Protein AF-A0A842LVP6-F1 (afdb_monomer_lite)

Structure (mmCIF, N/CA/C/O backbone):
data_AF-A0A842LVP6-F1
#
_entry.id   AF-A0A842LVP6-F1
#
loop_
_atom_site.group_PDB
_atom_site.id
_atom_site.type_symbol
_atom_site.label_atom_id
_atom_site.label_alt_id
_atom_site.label_comp_id
_atom_site.label_asym_id
_atom_site.label_entity_id
_atom_site.label_seq_id
_atom_site.pdbx_PDB_ins_code
_atom_site.Cartn_x
_atom_site.Cartn_y
_atom_site.Cartn_z
_atom_site.occupancy
_atom_site.B_iso_or_equiv
_atom_site.auth_seq_id
_atom_site.auth_comp_id
_atom_site.auth_asym_id
_atom_site.auth_atom_id
_atom_site.pdbx_PDB_model_num
ATOM 1 N N . MET A 1 1 ? 17.606 3.770 -37.391 1.00 62.88 1 MET A N 1
ATOM 2 C CA . MET A 1 1 ? 16.343 4.110 -36.690 1.00 62.88 1 MET A CA 1
ATOM 3 C C . MET A 1 1 ? 15.825 3.014 -35.750 1.00 62.88 1 MET A C 1
ATOM 5 O O . MET A 1 1 ? 15.022 3.327 -34.890 1.00 62.88 1 MET A O 1
ATOM 9 N N . ILE A 1 2 ? 16.295 1.763 -35.848 1.00 77.00 2 ILE A N 1
ATOM 10 C CA . ILE A 1 2 ? 15.832 0.644 -35.000 1.00 77.00 2 ILE A CA 1
ATOM 11 C C . ILE A 1 2 ? 16.300 0.750 -33.535 1.00 77.00 2 ILE A C 1
ATOM 13 O O . ILE A 1 2 ? 15.530 0.491 -32.620 1.00 77.00 2 ILE A O 1
ATOM 17 N N . VAL A 1 3 ? 17.539 1.193 -33.303 1.00 78.69 3 VAL A N 1
ATOM 18 C CA . VAL A 1 3 ? 18.128 1.324 -31.956 1.00 78.69 3 VAL A CA 1
ATOM 19 C C . VAL A 1 3 ? 17.374 2.307 -31.040 1.00 78.69 3 VAL A C 1
ATOM 21 O O . VAL A 1 3 ? 17.030 1.908 -29.930 1.00 78.69 3 VAL A O 1
ATOM 24 N N . PRO A 1 4 ? 17.045 3.550 -31.458 1.00 84.44 4 PRO A N 1
ATOM 25 C CA . PRO A 1 4 ? 16.273 4.459 -30.604 1.00 84.44 4 PRO A CA 1
ATOM 26 C C . PRO A 1 4 ? 14.842 3.965 -30.348 1.00 84.44 4 PRO A C 1
ATOM 28 O O . PRO A 1 4 ? 14.287 4.229 -29.286 1.00 84.44 4 PRO A O 1
ATOM 31 N N . LEU A 1 5 ? 14.261 3.205 -31.282 1.00 86.94 5 LEU A N 1
ATOM 32 C CA . LEU A 1 5 ? 12.935 2.615 -31.109 1.00 86.94 5 LEU A CA 1
ATOM 33 C C . LEU A 1 5 ? 12.950 1.508 -30.042 1.00 86.94 5 LEU A C 1
ATOM 35 O O . LEU A 1 5 ? 12.107 1.501 -29.152 1.00 86.94 5 LEU A O 1
ATOM 39 N N . LEU A 1 6 ? 13.946 0.617 -30.090 1.00 88.62 6 LEU A N 1
ATOM 40 C CA . LEU A 1 6 ? 14.146 -0.434 -29.086 1.00 88.62 6 LEU A CA 1
ATOM 41 C C . LEU A 1 6 ? 14.386 0.143 -27.688 1.00 88.62 6 LEU A C 1
ATOM 43 O O . LEU A 1 6 ? 13.804 -0.343 -26.721 1.00 88.62 6 LEU A O 1
ATOM 47 N N . LEU A 1 7 ? 15.193 1.203 -27.587 1.00 89.25 7 LEU A N 1
ATOM 48 C CA . LEU A 1 7 ? 15.431 1.894 -26.320 1.00 89.25 7 LEU A CA 1
ATOM 49 C C . LEU A 1 7 ? 14.138 2.499 -25.754 1.00 89.25 7 LEU A C 1
ATOM 51 O O . LEU A 1 7 ? 13.868 2.374 -24.563 1.00 89.25 7 LEU A O 1
ATOM 55 N N . CYS A 1 8 ? 13.315 3.110 -26.609 1.00 90.25 8 CYS A N 1
ATOM 56 C CA . CYS A 1 8 ? 12.034 3.683 -26.204 1.00 90.25 8 CYS A CA 1
ATOM 57 C C . CYS A 1 8 ? 11.061 2.604 -25.698 1.00 90.25 8 CYS A C 1
ATOM 59 O O . CYS A 1 8 ? 10.445 2.773 -24.649 1.00 90.25 8 CYS A O 1
ATOM 61 N N . VAL A 1 9 ? 10.986 1.458 -26.382 1.00 91.00 9 VAL A N 1
ATOM 62 C CA . VAL A 1 9 ? 10.162 0.319 -25.946 1.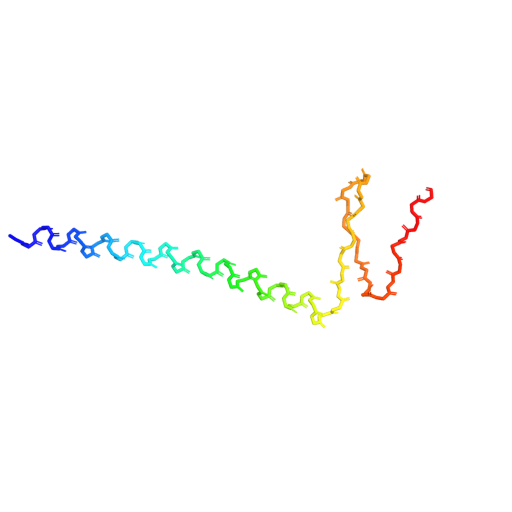00 91.00 9 VAL A CA 1
ATOM 63 C C . VAL A 1 9 ? 10.642 -0.238 -24.602 1.00 91.00 9 VAL A C 1
ATOM 65 O O . VAL A 1 9 ? 9.816 -0.516 -23.737 1.00 91.00 9 VAL A O 1
ATOM 68 N N . LEU A 1 10 ? 11.953 -0.374 -24.392 1.00 92.12 10 LEU A N 1
ATOM 69 C CA . LEU A 1 10 ? 12.515 -0.830 -23.114 1.00 92.12 10 LEU A CA 1
ATOM 70 C C . LEU A 1 10 ? 12.168 0.115 -21.958 1.00 92.12 10 LEU A C 1
ATOM 72 O O . LEU A 1 10 ? 11.736 -0.352 -20.906 1.00 92.12 10 LEU A O 1
ATOM 76 N N . LEU A 1 11 ? 12.294 1.428 -22.168 1.00 92.12 11 LEU A N 1
ATOM 77 C CA . LEU A 1 11 ? 11.943 2.435 -21.163 1.00 92.12 11 LEU A CA 1
ATOM 78 C C . LEU A 1 11 ? 10.454 2.395 -20.810 1.00 92.12 11 LEU A C 1
ATOM 80 O O . LEU A 1 11 ? 10.106 2.405 -19.634 1.00 92.12 11 LEU A O 1
ATOM 84 N N . LEU A 1 12 ? 9.572 2.289 -21.807 1.00 91.94 12 LEU A N 1
ATOM 85 C CA . LEU A 1 12 ? 8.132 2.183 -21.561 1.00 91.94 12 LEU A CA 1
ATOM 86 C C . LEU A 1 12 ? 7.778 0.908 -20.788 1.00 91.94 12 LEU A C 1
ATOM 88 O O . LEU A 1 12 ? 6.968 0.964 -19.871 1.00 91.94 12 LEU A O 1
ATOM 92 N N . ASN A 1 13 ? 8.406 -0.226 -21.110 1.00 90.00 13 ASN A N 1
ATOM 93 C CA . ASN A 1 13 ? 8.185 -1.464 -20.361 1.00 90.00 13 ASN A CA 1
ATOM 94 C C . ASN A 1 13 ? 8.667 -1.351 -18.910 1.00 90.00 13 ASN A C 1
ATOM 96 O O . ASN A 1 13 ? 7.968 -1.805 -18.011 1.00 90.00 13 ASN A O 1
ATOM 100 N N . TYR A 1 14 ? 9.819 -0.719 -18.675 1.00 92.62 14 TYR A N 1
ATOM 101 C CA . TYR A 1 14 ? 10.332 -0.486 -17.325 1.00 92.62 14 TYR A CA 1
ATOM 102 C C . TYR A 1 14 ? 9.372 0.375 -16.491 1.00 92.62 14 TYR A C 1
ATOM 104 O O . TYR A 1 14 ? 8.941 -0.057 -15.424 1.00 92.62 14 TYR A O 1
ATOM 112 N N . MET A 1 15 ? 8.948 1.524 -17.028 1.00 91.06 15 MET A N 1
ATOM 113 C CA . MET A 1 15 ? 8.003 2.428 -16.358 1.00 91.06 15 MET A CA 1
ATOM 114 C C . MET A 1 15 ? 6.662 1.743 -16.055 1.00 91.06 15 MET A C 1
ATOM 116 O O . MET A 1 15 ? 6.071 1.960 -15.002 1.00 91.06 15 MET A O 1
ATOM 120 N N . MET A 1 16 ? 6.173 0.898 -16.970 1.00 90.19 16 MET A N 1
ATOM 121 C CA . MET A 1 16 ? 4.928 0.153 -16.766 1.00 90.19 16 MET A CA 1
ATOM 122 C C . MET A 1 16 ? 5.051 -0.899 -15.662 1.00 90.19 16 MET A C 1
ATOM 124 O O . MET A 1 16 ? 4.093 -1.089 -14.919 1.00 90.19 16 MET A O 1
ATOM 128 N N . ILE A 1 17 ? 6.196 -1.580 -15.548 1.00 91.56 17 ILE A N 1
ATOM 129 C CA . ILE A 1 17 ? 6.443 -2.560 -14.479 1.00 91.56 17 ILE A CA 1
ATOM 130 C C . ILE A 1 17 ? 6.496 -1.859 -13.120 1.00 91.56 17 ILE A C 1
ATOM 132 O O . ILE A 1 17 ? 5.828 -2.308 -12.193 1.00 91.56 17 ILE A O 1
ATOM 136 N N . GLU A 1 18 ? 7.226 -0.748 -13.026 1.00 89.38 18 GLU A N 1
ATOM 137 C CA . GLU A 1 18 ? 7.341 0.049 -11.799 1.00 89.38 18 GLU A CA 1
ATOM 138 C C . GLU A 1 18 ? 5.967 0.563 -11.339 1.00 89.38 18 GLU A C 1
ATOM 140 O O . GLU A 1 18 ? 5.572 0.359 -10.191 1.00 89.38 18 GLU A O 1
ATOM 145 N N . PHE A 1 19 ? 5.169 1.101 -12.268 1.00 89.44 19 PHE A N 1
ATOM 146 C CA . PHE A 1 19 ? 3.793 1.518 -11.990 1.00 89.44 19 PHE A CA 1
ATOM 147 C C . PHE A 1 19 ? 2.895 0.357 -11.528 1.00 89.44 19 PHE A C 1
ATOM 149 O O . PHE A 1 19 ? 2.051 0.523 -10.641 1.00 89.44 19 PHE A O 1
ATOM 156 N N . LEU A 1 20 ? 3.050 -0.830 -12.125 1.00 88.56 20 LEU A N 1
ATOM 157 C CA . LEU A 1 20 ? 2.277 -2.015 -11.749 1.00 88.56 20 LEU A CA 1
ATOM 158 C C . LEU A 1 20 ? 2.637 -2.494 -10.335 1.00 88.56 20 LEU A C 1
ATOM 160 O O . LEU A 1 20 ? 1.761 -2.940 -9.590 1.00 88.56 20 LEU A O 1
ATOM 164 N N . GLU A 1 21 ? 3.915 -2.410 -9.972 1.00 88.38 21 GLU A N 1
ATOM 165 C CA . GLU A 1 21 ? 4.422 -2.777 -8.652 1.00 88.38 21 GLU A CA 1
ATOM 166 C C . GLU A 1 21 ? 3.925 -1.808 -7.574 1.00 88.38 21 GLU A C 1
ATOM 168 O O . GLU A 1 21 ? 3.376 -2.255 -6.563 1.00 88.38 21 GLU A O 1
ATOM 173 N N . GLU A 1 22 ? 3.989 -0.501 -7.830 1.00 84.25 22 GLU A N 1
ATOM 174 C CA . GLU A 1 22 ? 3.441 0.522 -6.934 1.00 84.25 22 GLU A CA 1
ATOM 175 C C . GLU A 1 22 ? 1.925 0.345 -6.743 1.00 84.25 22 GLU A C 1
ATOM 177 O O . GLU A 1 22 ? 1.432 0.266 -5.615 1.00 84.25 22 GLU A O 1
ATOM 182 N N . SER A 1 23 ? 1.190 0.138 -7.840 1.00 83.31 23 SER A N 1
ATOM 183 C CA . SER A 1 23 ? -0.257 -0.118 -7.804 1.00 83.31 23 SER A CA 1
ATOM 184 C C . SER A 1 23 ? -0.612 -1.372 -7.001 1.00 83.31 23 SER A C 1
ATOM 186 O O . SER A 1 23 ? -1.637 -1.406 -6.314 1.00 83.31 23 SER A O 1
ATOM 188 N N . ARG A 1 24 ? 0.221 -2.419 -7.063 1.00 86.31 24 ARG A N 1
ATOM 189 C CA . ARG A 1 24 ? 0.023 -3.649 -6.285 1.00 86.31 24 ARG A CA 1
ATOM 190 C C . ARG A 1 24 ? 0.154 -3.386 -4.788 1.00 86.31 24 ARG A C 1
ATOM 192 O O . ARG A 1 24 ? -0.656 -3.920 -4.030 1.00 86.31 24 ARG A O 1
ATOM 199 N N . ILE A 1 25 ? 1.142 -2.594 -4.374 1.00 80.62 25 ILE A N 1
ATOM 200 C CA . ILE A 1 25 ? 1.338 -2.214 -2.968 1.00 80.62 25 ILE A CA 1
ATOM 201 C C . ILE A 1 25 ? 0.118 -1.430 -2.477 1.00 80.62 25 ILE A C 1
ATOM 203 O O . ILE A 1 25 ? -0.492 -1.809 -1.478 1.00 80.62 25 ILE A O 1
ATOM 207 N N . THR A 1 26 ? -0.322 -0.420 -3.235 1.00 83.00 26 THR A N 1
ATOM 208 C CA . THR A 1 26 ? -1.519 0.366 -2.893 1.00 83.00 26 THR A CA 1
ATOM 209 C C . THR A 1 26 ? -2.773 -0.506 -2.790 1.00 83.00 26 THR A C 1
ATOM 211 O O . THR A 1 26 ? -3.581 -0.335 -1.877 1.00 83.00 26 THR A O 1
ATOM 214 N N . LEU A 1 27 ? -2.943 -1.474 -3.696 1.00 83.56 27 LEU A N 1
ATOM 215 C CA . LEU A 1 27 ? -4.083 -2.389 -3.667 1.00 83.56 27 LEU A CA 1
ATOM 216 C C . LEU A 1 27 ? -4.048 -3.320 -2.444 1.00 83.56 27 LEU A C 1
ATOM 218 O O . LEU A 1 27 ? -5.099 -3.622 -1.877 1.00 83.56 27 LEU A O 1
ATOM 222 N N . GLN A 1 28 ? -2.863 -3.776 -2.030 1.00 84.44 28 GLN A N 1
ATOM 223 C CA . GLN A 1 28 ? -2.701 -4.593 -0.825 1.00 84.44 28 GLN A CA 1
ATOM 224 C C . GLN A 1 28 ? -3.021 -3.804 0.448 1.00 84.44 28 GLN A C 1
ATOM 226 O O . GLN A 1 28 ? -3.747 -4.321 1.299 1.00 84.44 28 GLN A O 1
ATOM 231 N N . ASP A 1 29 ? -2.568 -2.555 0.547 1.00 81.25 29 ASP A N 1
ATOM 232 C CA . ASP A 1 29 ? -2.889 -1.673 1.676 1.00 81.25 29 ASP A CA 1
ATOM 233 C C . ASP A 1 29 ? -4.383 -1.346 1.742 1.00 81.25 29 ASP A C 1
ATOM 235 O O . ASP A 1 29 ? -4.991 -1.389 2.817 1.00 81.25 29 ASP A O 1
ATOM 239 N N . LEU A 1 30 ? -5.013 -1.093 0.592 1.00 81.00 30 LEU A N 1
ATOM 240 C CA . LEU A 1 30 ? -6.455 -0.867 0.526 1.00 81.00 30 LEU A CA 1
ATOM 241 C C . LEU A 1 30 ? -7.233 -2.120 0.944 1.00 81.00 30 LEU A C 1
ATOM 243 O O . LEU A 1 30 ? -8.189 -2.026 1.714 1.00 81.00 30 LEU A O 1
ATOM 247 N N . LYS A 1 31 ? -6.809 -3.297 0.469 1.00 81.88 31 LYS A N 1
ATOM 248 C CA . LYS A 1 31 ? -7.407 -4.577 0.857 1.00 81.88 31 LYS A CA 1
ATOM 249 C C . LYS A 1 31 ? -7.300 -4.793 2.366 1.00 81.88 31 LYS A C 1
ATOM 251 O O . LYS A 1 31 ? -8.300 -5.139 2.984 1.00 81.88 31 LYS A O 1
ATOM 256 N N . LYS A 1 32 ? -6.123 -4.563 2.950 1.00 78.50 32 LYS A N 1
ATOM 257 C CA . LYS A 1 32 ? -5.909 -4.684 4.395 1.00 78.50 32 LYS A CA 1
ATOM 258 C C . LYS A 1 32 ? -6.806 -3.724 5.173 1.00 78.50 32 LYS A C 1
ATOM 260 O O . LYS A 1 32 ? -7.503 -4.149 6.082 1.00 78.50 32 LYS A O 1
ATOM 265 N N . THR A 1 33 ? -6.866 -2.464 4.747 1.00 77.00 33 THR A N 1
ATOM 266 C CA . THR A 1 33 ? -7.750 -1.454 5.348 1.00 77.00 33 THR A CA 1
ATOM 267 C C . THR A 1 33 ? -9.216 -1.896 5.313 1.00 77.0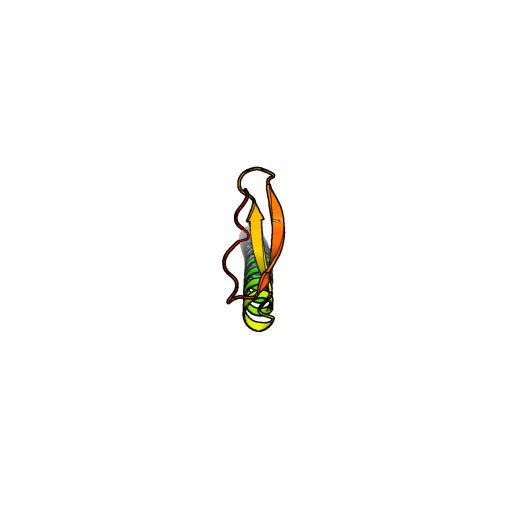0 33 THR A C 1
ATOM 269 O O . THR A 1 33 ? -9.953 -1.708 6.279 1.00 77.00 33 THR A O 1
ATOM 272 N N . PHE A 1 34 ? -9.649 -2.511 4.210 1.00 79.81 34 PHE A N 1
ATOM 273 C CA . PHE A 1 34 ? -11.004 -3.038 4.081 1.00 79.81 34 PHE A CA 1
ATOM 274 C C . PHE A 1 34 ? -11.245 -4.273 4.962 1.00 79.81 34 PHE A C 1
ATOM 276 O O . PHE A 1 34 ? -12.301 -4.379 5.578 1.00 79.81 34 PHE A O 1
ATOM 283 N N . GLU A 1 35 ? -10.280 -5.191 5.056 1.00 79.44 35 GLU A N 1
ATOM 284 C CA . GLU A 1 35 ? -10.347 -6.348 5.961 1.00 79.44 35 GLU A CA 1
ATOM 285 C C . GLU A 1 35 ? -10.409 -5.910 7.433 1.00 79.44 35 GLU A C 1
ATOM 287 O O . GLU A 1 35 ? -11.241 -6.424 8.181 1.00 79.44 35 GLU A O 1
ATOM 292 N N . ASP A 1 36 ? -9.621 -4.914 7.838 1.00 68.19 36 ASP A N 1
ATOM 293 C CA . ASP A 1 36 ? -9.660 -4.330 9.185 1.00 68.19 36 ASP A CA 1
ATOM 294 C C . ASP A 1 36 ? -11.027 -3.669 9.458 1.00 68.19 36 ASP A C 1
ATOM 296 O O . ASP A 1 36 ? -11.639 -3.891 10.505 1.00 68.19 36 ASP A O 1
ATOM 300 N N . PHE A 1 37 ? -11.575 -2.943 8.476 1.00 71.00 37 PHE A N 1
ATOM 301 C CA . PHE A 1 37 ? -12.899 -2.322 8.578 1.00 71.00 37 PHE A CA 1
ATOM 302 C C . PHE A 1 37 ? -14.035 -3.350 8.708 1.00 71.00 37 PHE A C 1
ATOM 304 O O . PHE A 1 37 ? -14.915 -3.201 9.555 1.00 71.00 37 PHE A O 1
ATOM 311 N N . VAL A 1 38 ? -14.027 -4.403 7.884 1.00 73.56 38 VAL A N 1
ATOM 312 C CA . VAL A 1 38 ? -15.068 -5.447 7.893 1.00 73.56 38 VAL A CA 1
ATOM 313 C C . VAL A 1 38 ? -14.947 -6.356 9.115 1.00 73.56 38 VAL A C 1
ATOM 315 O O . VAL A 1 38 ? -15.963 -6.784 9.661 1.00 73.56 38 VAL A O 1
ATOM 318 N N . SER A 1 39 ? -13.724 -6.65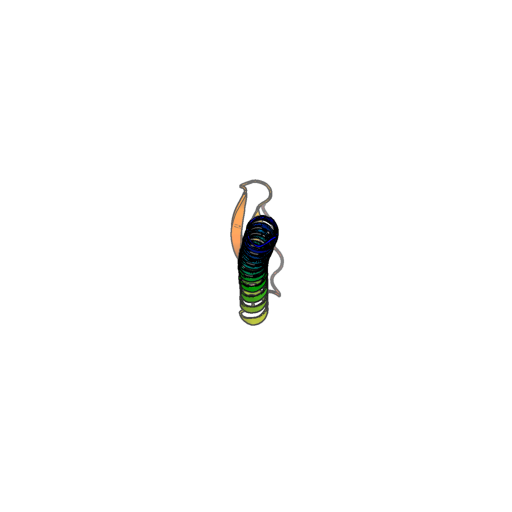8 9.554 1.00 68.00 39 SER A N 1
ATOM 319 C CA . SER A 1 39 ? -13.484 -7.537 10.702 1.00 68.00 39 SER A CA 1
ATOM 320 C C . SER A 1 39 ? -13.818 -6.875 12.044 1.00 68.00 39 SER A C 1
ATOM 322 O O . SER A 1 39 ? -14.008 -7.576 13.037 1.00 68.00 39 SER A O 1
ATOM 324 N N . GLY A 1 40 ? -13.937 -5.541 12.079 1.00 63.59 40 GLY A N 1
ATOM 325 C CA . GLY A 1 40 ? -14.289 -4.786 13.283 1.00 63.59 40 GLY A CA 1
ATOM 326 C C . GLY A 1 40 ? -13.181 -4.756 14.341 1.00 63.59 40 GLY A C 1
ATOM 327 O O . GLY A 1 40 ? -13.437 -4.327 15.472 1.00 63.59 40 GLY A O 1
ATOM 328 N N . TYR A 1 41 ? -11.970 -5.200 13.984 1.00 65.06 41 TYR A N 1
ATOM 329 C CA . TYR A 1 41 ? -10.774 -5.102 14.813 1.00 65.06 41 TYR A CA 1
ATOM 330 C C . TYR A 1 41 ? -10.104 -3.754 14.569 1.00 65.06 41 TYR A C 1
ATOM 332 O O . TYR A 1 41 ? -9.417 -3.537 13.576 1.00 65.06 41 TYR A O 1
ATOM 340 N N . TYR A 1 42 ? -10.297 -2.842 15.511 1.00 68.75 42 TYR A N 1
ATOM 341 C CA . TYR A 1 42 ? -9.554 -1.595 15.576 1.00 68.75 42 TYR A CA 1
ATOM 342 C C . TYR A 1 42 ? -8.337 -1.816 16.468 1.00 68.75 42 TYR A C 1
ATOM 344 O O . TYR A 1 42 ? -8.427 -2.500 17.479 1.00 68.75 42 TYR A O 1
ATOM 352 N N . TYR A 1 43 ? -7.186 -1.251 16.125 1.00 71.81 43 TYR A N 1
ATOM 353 C CA . TYR A 1 43 ? -6.026 -1.277 17.012 1.00 71.81 43 TYR A CA 1
ATOM 354 C C . TYR A 1 43 ? -5.860 0.103 17.633 1.00 71.81 43 TYR A C 1
ATOM 356 O O . TYR A 1 43 ? -5.727 1.099 16.924 1.00 71.81 43 TYR A O 1
ATOM 364 N N . TYR A 1 44 ? -5.894 0.166 18.961 1.00 73.00 44 TYR A N 1
ATOM 365 C CA . TYR A 1 44 ? -5.514 1.364 19.693 1.00 73.00 44 TYR A CA 1
ATOM 366 C C . TYR A 1 44 ? -4.003 1.346 19.905 1.00 73.00 44 TYR A C 1
ATOM 368 O O . TYR A 1 44 ? -3.463 0.381 20.451 1.00 73.00 44 TYR A O 1
ATOM 376 N N . THR A 1 45 ? -3.328 2.413 19.487 1.00 76.12 45 THR A N 1
ATOM 377 C CA . THR A 1 45 ? -1.916 2.625 19.801 1.00 76.12 45 THR A CA 1
ATOM 378 C C . THR A 1 45 ? -1.819 3.454 21.069 1.00 76.12 45 THR A C 1
ATOM 380 O O . THR A 1 45 ? -2.292 4.590 21.103 1.00 76.12 45 THR A O 1
ATOM 383 N N . ASP A 1 46 ? -1.192 2.902 22.103 1.00 78.00 46 ASP A N 1
ATOM 384 C CA . ASP A 1 46 ? -0.886 3.652 23.315 1.00 78.00 46 ASP A CA 1
ATOM 385 C C . ASP A 1 46 ? 0.173 4.730 23.003 1.00 78.00 46 ASP A C 1
ATOM 387 O O . ASP A 1 46 ? 1.297 4.381 22.631 1.00 78.00 46 ASP A O 1
ATOM 391 N N . PRO A 1 47 ? -0.143 6.030 23.153 1.00 72.75 47 PRO A N 1
ATOM 392 C CA . PRO A 1 47 ? 0.790 7.111 22.846 1.00 72.75 47 PRO A CA 1
ATOM 393 C C . PRO A 1 47 ? 1.993 7.171 23.798 1.00 72.75 47 PRO A C 1
ATOM 395 O O . PRO A 1 47 ? 2.987 7.814 23.465 1.00 72.75 47 PRO A O 1
ATOM 398 N N . VAL A 1 48 ? 1.926 6.528 24.969 1.00 79.88 48 VAL A N 1
ATOM 399 C CA . VAL A 1 48 ? 3.013 6.517 25.957 1.00 79.88 48 VAL A CA 1
ATOM 400 C C . VAL A 1 48 ? 3.993 5.382 25.674 1.00 79.88 48 VAL A C 1
ATOM 402 O O . VAL A 1 48 ? 5.204 5.600 25.669 1.00 79.88 48 VAL A O 1
ATOM 405 N N . SER A 1 49 ? 3.485 4.170 25.435 1.00 80.75 49 SER A N 1
ATOM 406 C CA . SER A 1 49 ? 4.327 2.980 25.245 1.00 80.75 49 SER A CA 1
ATOM 407 C C . SER A 1 49 ? 4.578 2.599 23.783 1.00 80.75 49 SER A C 1
ATOM 409 O O . SER A 1 49 ? 5.469 1.796 23.513 1.00 80.75 49 SER A O 1
ATOM 411 N N . GLY A 1 50 ? 3.811 3.149 22.836 1.00 79.88 50 GLY A N 1
ATOM 412 C CA . GLY A 1 50 ? 3.870 2.803 21.412 1.00 79.88 50 GLY A CA 1
ATOM 413 C C . GLY A 1 50 ? 3.314 1.413 21.077 1.00 79.88 50 GLY A C 1
ATOM 414 O O . GLY A 1 50 ? 3.443 0.960 19.940 1.00 79.88 50 GLY A O 1
ATOM 415 N N . ASN A 1 51 ? 2.714 0.722 22.050 1.00 81.19 51 ASN A N 1
ATOM 416 C CA . ASN A 1 51 ? 2.173 -0.622 21.871 1.00 81.19 51 ASN A CA 1
ATOM 417 C C . ASN A 1 51 ? 0.775 -0.593 21.244 1.00 81.19 51 ASN A C 1
ATOM 419 O O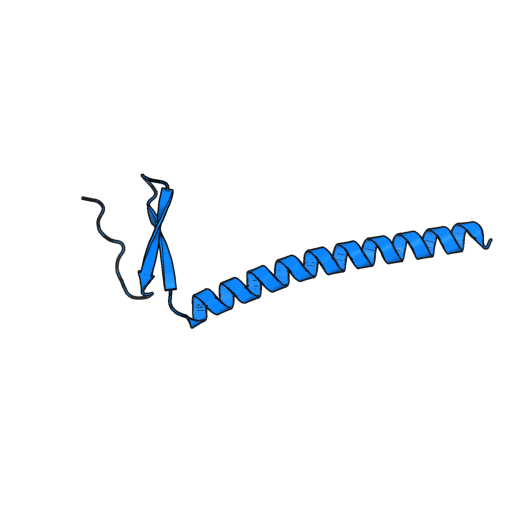 . ASN A 1 51 ? -0.026 0.301 21.517 1.00 81.19 51 ASN A O 1
ATOM 423 N N . TYR A 1 52 ? 0.476 -1.615 20.441 1.00 78.06 52 TYR A N 1
ATOM 424 C CA . TYR A 1 52 ? -0.810 -1.786 19.768 1.00 78.06 52 TYR A CA 1
ATOM 425 C C . TYR A 1 52 ? -1.677 -2.790 20.524 1.00 78.06 52 TYR A C 1
ATOM 427 O O . TYR A 1 52 ? -1.251 -3.920 20.770 1.00 78.06 52 TYR A O 1
ATOM 435 N N . TYR A 1 53 ? -2.909 -2.400 20.839 1.00 78.69 53 TYR A N 1
ATOM 436 C CA . TYR A 1 53 ? -3.882 -3.245 21.525 1.00 78.69 53 TYR A CA 1
ATOM 437 C C . 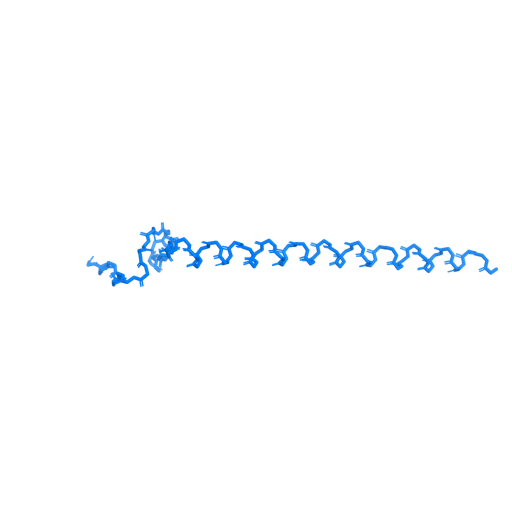TYR A 1 53 ? -5.127 -3.442 20.654 1.00 78.69 53 TYR A C 1
ATOM 439 O O . TYR A 1 53 ? -5.665 -2.455 20.144 1.00 78.69 53 TYR A O 1
ATOM 447 N N . PRO A 1 54 ? -5.604 -4.686 20.468 1.00 73.56 54 PRO A N 1
ATOM 448 C CA . PRO A 1 54 ? -6.841 -4.941 19.742 1.00 73.56 54 PRO A CA 1
ATOM 449 C C . PRO A 1 54 ? -8.038 -4.390 20.527 1.00 73.56 54 PRO A C 1
ATOM 451 O O . PRO A 1 54 ? -8.163 -4.592 21.734 1.00 73.56 54 PRO A O 1
ATOM 454 N N . MET A 1 55 ? -8.926 -3.705 19.822 1.00 70.25 55 MET A N 1
ATOM 455 C CA . MET A 1 55 ? -10.043 -2.936 20.346 1.00 70.25 55 MET A CA 1
ATOM 456 C C . MET A 1 55 ? -11.259 -3.132 19.437 1.00 70.25 55 MET A C 1
ATOM 458 O O . MET A 1 55 ? -11.153 -3.129 18.213 1.00 70.25 55 MET A O 1
ATOM 462 N N . THR A 1 56 ? -12.444 -3.297 20.016 1.00 68.31 56 THR A N 1
ATOM 463 C CA . THR A 1 56 ? -13.676 -3.328 19.216 1.00 68.31 56 THR A CA 1
ATOM 464 C C . THR A 1 56 ? -14.115 -1.910 18.842 1.00 68.31 56 THR A C 1
ATOM 466 O O . THR A 1 56 ? -13.904 -0.970 19.610 1.00 68.31 56 THR A O 1
ATOM 469 N N . ALA A 1 57 ? -14.765 -1.750 17.687 1.00 60.31 57 ALA A N 1
ATOM 470 C CA . ALA A 1 57 ? -15.186 -0.452 17.131 1.00 60.31 57 ALA A CA 1
ATOM 471 C C . ALA A 1 57 ? -15.990 0.452 18.093 1.00 60.31 57 ALA A C 1
ATOM 473 O O . ALA A 1 57 ? -15.985 1.671 17.956 1.00 60.31 57 ALA A O 1
ATOM 474 N N . ASN A 1 58 ? -16.674 -0.146 19.075 1.00 60.69 58 ASN A N 1
ATOM 475 C CA . ASN A 1 58 ? -17.617 0.539 19.963 1.00 60.69 58 ASN A CA 1
ATOM 476 C C . ASN A 1 58 ? -17.085 0.727 21.391 1.00 60.69 58 ASN A C 1
ATOM 478 O O . ASN A 1 58 ? -17.833 1.140 22.276 1.00 60.69 58 ASN A O 1
ATOM 482 N N . SER A 1 59 ? -15.827 0.371 21.648 1.00 60.47 59 SER A N 1
ATOM 483 C CA . SER A 1 59 ? -15.243 0.452 22.987 1.00 60.47 59 SER A CA 1
ATOM 484 C C . SER A 1 59 ? -14.429 1.735 23.164 1.00 60.47 59 SER A C 1
ATOM 486 O O . SER A 1 59 ? -13.623 2.096 22.311 1.00 60.47 59 SER A O 1
ATOM 488 N N . THR A 1 60 ? -14.650 2.434 24.280 1.00 62.06 60 THR A N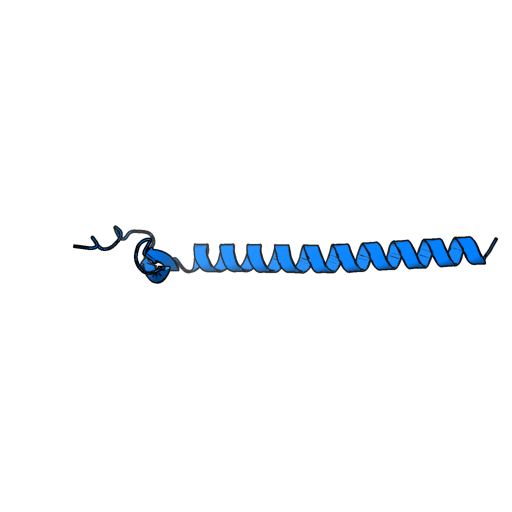 1
ATOM 489 C CA . THR A 1 60 ? -13.874 3.608 24.701 1.00 62.06 60 THR A CA 1
ATOM 490 C C . THR A 1 60 ? -12.450 3.168 25.046 1.00 62.06 60 THR A C 1
ATOM 492 O O . THR A 1 60 ? -12.337 2.183 25.782 1.00 62.06 60 THR A O 1
ATOM 495 N N . PRO A 1 61 ? -11.384 3.842 24.559 1.00 59.97 61 PRO A N 1
ATOM 496 C CA . PRO A 1 61 ? -10.000 3.486 24.877 1.00 59.97 61 PRO A CA 1
ATOM 497 C C . PRO A 1 61 ? -9.827 3.268 26.384 1.00 59.97 61 PRO A C 1
ATOM 499 O O . PRO A 1 61 ? -10.384 4.055 27.159 1.00 59.97 61 PRO A O 1
ATOM 502 N N . PRO A 1 62 ? -9.107 2.219 26.825 1.00 60.59 62 PRO A N 1
ATOM 503 C CA . PRO A 1 62 ? -8.863 2.027 28.245 1.00 60.59 62 PRO A CA 1
ATOM 504 C C . PRO A 1 62 ? -8.172 3.281 28.792 1.00 60.59 62 PRO A C 1
ATOM 506 O O . PRO A 1 62 ? -7.151 3.718 28.264 1.00 60.59 62 PRO A O 1
ATOM 509 N N . SER A 1 63 ? -8.766 3.881 29.827 1.00 52.09 63 SER A N 1
ATOM 510 C CA . SER A 1 63 ? -8.157 4.985 30.567 1.00 52.09 63 SER A CA 1
ATOM 511 C C . SER A 1 63 ? -6.822 4.493 31.114 1.00 52.09 63 SER A C 1
ATOM 513 O O . SER A 1 63 ? -6.807 3.651 32.012 1.00 52.09 63 SER A O 1
ATOM 515 N N . LEU A 1 64 ? -5.720 4.996 30.560 1.00 56.78 64 LEU A N 1
ATOM 516 C CA . LEU A 1 64 ? -4.381 4.829 31.116 1.00 56.78 64 LEU A CA 1
ATOM 517 C C . LEU A 1 64 ? -4.345 5.630 32.425 1.00 56.78 64 LEU A C 1
ATOM 519 O O . LEU A 1 64 ? -4.098 6.834 32.411 1.00 56.78 64 LEU A O 1
ATOM 523 N N . GLY A 1 65 ? -4.762 4.979 33.514 1.00 44.31 65 GLY A N 1
ATOM 524 C CA . GLY A 1 65 ? -4.704 5.509 34.877 1.00 44.31 65 GLY A CA 1
ATOM 525 C C . GLY A 1 65 ? -3.283 5.587 35.407 1.00 44.31 65 GLY A C 1
ATOM 526 O O . GLY A 1 65 ? -2.441 4.777 34.959 1.00 44.31 65 GLY A O 1
#

pLDDT: mean 77.52, std 11.22, range [44.31, 92.62]

Radius of gyration: 22.26 Å; chains: 1; bounding box: 36×15×72 Å

Secondary structure (DSSP, 8-state):
-HHHHHHHHHHHHHHHHHHHHHHHHHHHHHHHHHHHHHHTEEEEEPTTT--EEEEETTPPPP---

Foldseek 3Di:
DVVVVVVVVVVVVVVVVVVVVVVVVVVVVVVVVVCCVVVQWDWDQDPVPRDTDTDGPPDDPPPPD

Sequence (65 aa):
MIVPLLLCVLLLNYMMIEFLEESRITLQDLKKTFEDFVSGYYYYTDPVSGNYYPMTANSTPPSLG